Protein AF-A0AAU8UBU7-F1 (afdb_monomer)

Foldseek 3Di:
DDWDWAWEDEPPDIDIDIDDDDPVVVVVVVVVQCVQVVNPRYHYPVSVVVVVVVVVVVVVVVVVVVVVVVVVVVVVVVVVVD

Sequence (82 aa):
MKTIEVNLTSKSISRSYKIKVDDEFALVLSKEFAIMSDGNNDLDAKDLLSAFVKKSYEKYMQTKELNKLLEELKGKEYEKRF

Structure (mmCIF, N/CA/C/O backbone):
data_AF-A0AAU8UBU7-F1
#
_entry.id   AF-A0AAU8UBU7-F1
#
loop_
_atom_site.group_PDB
_atom_site.id
_atom_site.type_symbol
_atom_site.label_atom_id
_atom_site.label_alt_id
_atom_site.label_comp_id
_atom_site.label_asym_id
_atom_site.label_entity_id
_atom_site.label_seq_id
_atom_site.pdbx_PDB_ins_code
_atom_site.Cartn_x
_atom_site.Cartn_y
_atom_site.Cartn_z
_atom_site.occupancy
_atom_site.B_iso_or_equiv
_atom_site.auth_seq_id
_atom_site.auth_comp_id
_atom_site.auth_asym_id
_atom_site.auth_atom_id
_atom_site.pdbx_PDB_model_num
ATOM 1 N N . MET A 1 1 ? -11.646 -9.664 -11.719 1.00 82.94 1 MET A N 1
ATOM 2 C CA . MET A 1 1 ? -10.301 -9.843 -11.120 1.00 82.94 1 MET A CA 1
ATOM 3 C C . MET A 1 1 ? -9.265 -9.625 -12.203 1.00 82.94 1 MET A C 1
ATOM 5 O O . MET A 1 1 ? -9.302 -10.314 -13.222 1.00 82.94 1 MET A O 1
ATOM 9 N N . LYS A 1 2 ? -8.325 -8.712 -11.967 1.00 90.56 2 LYS A N 1
ATOM 10 C CA . LYS A 1 2 ? -7.298 -8.291 -12.915 1.00 90.56 2 LYS A CA 1
ATOM 11 C C . LYS A 1 2 ? -5.923 -8.716 -12.416 1.00 90.56 2 LYS A C 1
ATOM 13 O O . LYS A 1 2 ? -5.665 -8.759 -11.215 1.00 90.56 2 LYS A O 1
ATOM 18 N N . THR A 1 3 ? -5.041 -9.058 -13.351 1.00 90.75 3 THR A N 1
ATOM 19 C CA . THR A 1 3 ? -3.633 -9.328 -13.041 1.00 90.75 3 THR A CA 1
ATOM 20 C C . THR A 1 3 ? -2.817 -8.086 -13.363 1.00 90.75 3 THR A C 1
ATOM 22 O O . THR A 1 3 ? -2.937 -7.55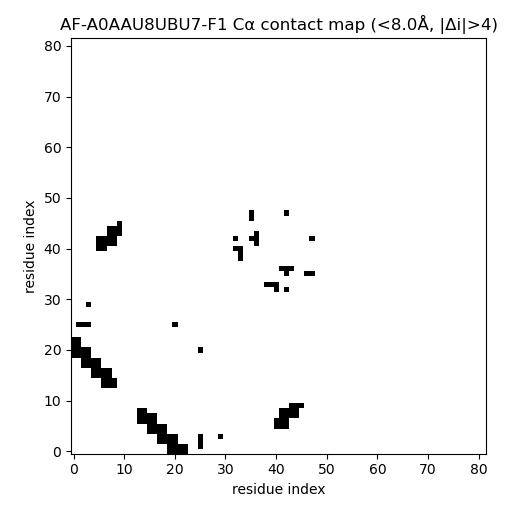1 -14.464 1.00 90.75 3 THR A O 1
ATOM 25 N N . ILE A 1 4 ? -2.004 -7.638 -12.413 1.00 87.31 4 ILE A N 1
ATOM 26 C CA . ILE A 1 4 ? -1.019 -6.572 -12.596 1.00 87.31 4 ILE A CA 1
ATOM 27 C C . ILE A 1 4 ? 0.365 -7.211 -12.573 1.00 87.31 4 ILE A C 1
ATOM 29 O O . ILE A 1 4 ? 0.657 -8.037 -11.706 1.00 87.31 4 ILE A O 1
ATOM 33 N N . GLU A 1 5 ? 1.196 -6.842 -13.540 1.00 87.62 5 GLU A N 1
ATOM 34 C CA . GLU A 1 5 ? 2.596 -7.242 -13.606 1.00 87.62 5 GLU A CA 1
ATOM 35 C C . GLU A 1 5 ? 3.471 -6.092 -13.110 1.00 87.62 5 GLU A C 1
ATOM 37 O O . GLU A 1 5 ? 3.262 -4.944 -13.496 1.00 87.62 5 GLU A O 1
ATOM 42 N N . VAL A 1 6 ? 4.404 -6.401 -12.213 1.00 84.38 6 VAL A N 1
ATOM 43 C CA . VAL A 1 6 ? 5.312 -5.425 -11.601 1.00 84.38 6 VAL A CA 1
ATOM 44 C C . VAL A 1 6 ? 6.726 -5.962 -11.698 1.00 84.38 6 VAL A C 1
ATOM 46 O O . VAL A 1 6 ? 6.989 -7.076 -11.235 1.00 84.38 6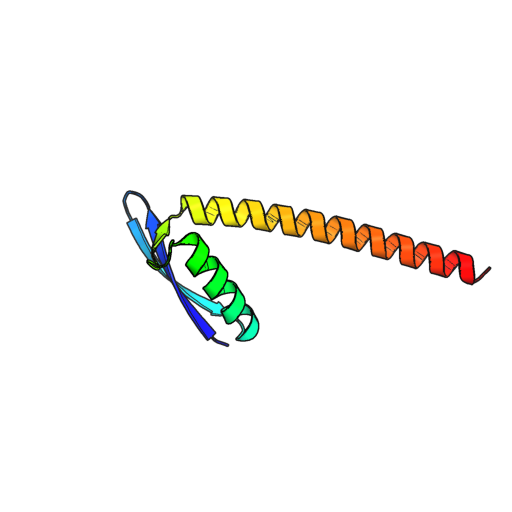 VAL A O 1
ATOM 49 N N . ASN A 1 7 ? 7.635 -5.171 -12.257 1.00 87.12 7 ASN A N 1
ATOM 50 C CA . ASN A 1 7 ? 9.056 -5.484 -12.264 1.00 87.12 7 ASN A CA 1
ATOM 51 C C . ASN A 1 7 ? 9.699 -4.840 -11.042 1.00 87.12 7 ASN A C 1
ATOM 53 O O . ASN A 1 7 ? 9.740 -3.620 -10.924 1.00 87.12 7 ASN A O 1
ATOM 57 N N . LEU A 1 8 ? 10.174 -5.664 -10.113 1.00 86.06 8 LEU A N 1
ATOM 58 C CA . LEU A 1 8 ? 10.912 -5.194 -8.951 1.00 86.06 8 LEU A CA 1
ATOM 59 C C . LEU A 1 8 ? 12.401 -5.215 -9.271 1.00 86.06 8 LEU A C 1
ATOM 61 O O . LEU A 1 8 ? 12.960 -6.286 -9.523 1.00 86.06 8 LEU A O 1
ATOM 65 N N . THR A 1 9 ? 13.043 -4.058 -9.219 1.00 85.62 9 THR A N 1
ATOM 66 C CA . THR A 1 9 ? 14.475 -3.904 -9.448 1.00 85.62 9 THR A CA 1
ATOM 67 C C . THR A 1 9 ? 15.210 -3.639 -8.135 1.00 85.62 9 THR A C 1
ATOM 69 O O . THR A 1 9 ? 14.685 -3.108 -7.157 1.00 85.62 9 THR A O 1
ATOM 72 N N . SER A 1 10 ? 16.452 -4.099 -8.078 1.00 81.19 10 SER A N 1
ATOM 73 C CA . SER A 1 10 ? 17.419 -3.813 -7.022 1.00 81.19 10 SER A CA 1
ATOM 74 C C . SER A 1 10 ? 18.808 -3.780 -7.654 1.00 81.19 10 SER A C 1
ATOM 76 O O . SER A 1 10 ? 18.984 -4.277 -8.768 1.00 81.19 10 SER A O 1
ATOM 78 N N . LYS A 1 11 ? 19.815 -3.265 -6.934 1.00 74.44 11 LYS A N 1
ATOM 79 C CA . LYS A 1 11 ? 21.201 -3.107 -7.430 1.00 74.44 11 LYS A CA 1
ATOM 80 C C . LYS A 1 11 ? 21.796 -4.332 -8.144 1.00 74.44 11 LYS A C 1
ATOM 82 O O . LYS A 1 11 ? 22.714 -4.155 -8.937 1.00 74.44 11 LYS A O 1
ATOM 87 N N . SER A 1 12 ? 21.304 -5.540 -7.868 1.00 72.38 12 SER A N 1
ATOM 88 C CA . SER A 1 12 ? 21.871 -6.782 -8.407 1.00 72.38 12 SER A CA 1
ATOM 89 C C . SER A 1 12 ? 20.844 -7.729 -9.037 1.00 72.38 12 SER A C 1
ATOM 91 O O . SER A 1 12 ? 21.239 -8.749 -9.594 1.00 72.38 12 SER A O 1
ATOM 93 N N . ILE A 1 13 ? 19.538 -7.467 -8.896 1.00 73.69 13 ILE A N 1
ATOM 94 C CA . ILE A 1 13 ? 18.471 -8.422 -9.246 1.00 73.69 13 ILE A CA 1
ATOM 95 C C . ILE A 1 13 ? 17.236 -7.664 -9.733 1.00 73.69 13 ILE A C 1
ATOM 97 O O . ILE A 1 13 ? 16.779 -6.746 -9.055 1.00 73.69 13 ILE A O 1
ATOM 101 N N . SER A 1 14 ? 16.672 -8.110 -10.859 1.00 84.12 14 SER A N 1
ATOM 102 C CA . SER A 1 14 ? 15.321 -7.765 -11.309 1.00 84.12 14 SER A CA 1
ATOM 103 C C . SER A 1 14 ? 14.429 -9.005 -11.255 1.00 84.12 14 SER A C 1
ATOM 105 O O . SER A 1 14 ? 14.859 -10.099 -11.634 1.00 84.12 14 SER A O 1
ATOM 107 N N . ARG A 1 15 ? 13.202 -8.859 -10.749 1.00 87.44 15 ARG A N 1
ATOM 108 C CA . ARG A 1 15 ? 12.213 -9.939 -10.703 1.00 87.44 15 ARG A CA 1
ATOM 109 C C . ARG A 1 15 ? 10.814 -9.415 -10.986 1.00 87.44 15 ARG A C 1
ATOM 111 O O . ARG A 1 15 ? 10.346 -8.497 -10.320 1.00 87.44 15 ARG A O 1
ATOM 118 N N . SER A 1 16 ? 10.127 -10.067 -11.914 1.00 87.81 16 SER A N 1
ATOM 119 C CA . SER A 1 16 ? 8.737 -9.764 -12.242 1.00 87.81 16 SER A CA 1
ATOM 120 C C . SER A 1 16 ? 7.777 -10.554 -11.356 1.00 87.81 16 SER A C 1
ATOM 122 O O . SER A 1 16 ? 7.956 -11.755 -11.126 1.00 87.81 16 SER A O 1
ATOM 124 N N . TYR A 1 17 ? 6.735 -9.882 -10.880 1.00 87.31 17 TYR A N 1
ATOM 125 C CA . TYR A 1 17 ? 5.660 -10.460 -10.083 1.00 87.31 17 TYR A CA 1
ATOM 126 C C . TYR A 1 17 ? 4.323 -10.243 -10.779 1.00 87.31 17 TYR A C 1
ATOM 128 O O . TYR A 1 17 ? 4.064 -9.174 -11.324 1.00 87.31 17 TYR A O 1
ATOM 136 N N . LYS A 1 18 ? 3.451 -11.252 -10.713 1.00 91.00 18 LYS A N 1
ATOM 137 C CA . LYS A 1 18 ? 2.068 -11.169 -11.192 1.00 91.00 18 LYS A CA 1
ATOM 138 C C . LYS A 1 18 ? 1.129 -11.207 -10.000 1.00 91.00 18 LYS A C 1
ATOM 140 O O . LYS A 1 18 ? 1.054 -12.215 -9.300 1.00 91.00 18 LYS A O 1
ATOM 145 N N . ILE A 1 19 ? 0.422 -10.108 -9.774 1.00 89.81 19 ILE A N 1
ATOM 146 C CA . ILE A 1 19 ? -0.466 -9.915 -8.629 1.00 89.81 19 ILE A CA 1
ATOM 147 C C . ILE A 1 19 ? -1.903 -9.943 -9.139 1.00 89.81 19 ILE A C 1
ATOM 149 O O . ILE A 1 19 ? -2.254 -9.187 -10.042 1.00 89.81 19 ILE A O 1
ATOM 153 N N . LYS A 1 20 ? -2.736 -10.819 -8.574 1.00 94.06 20 LYS A N 1
ATOM 154 C CA . LYS A 1 20 ? -4.170 -10.872 -8.880 1.00 94.06 20 LYS A CA 1
ATOM 155 C C . LYS A 1 20 ? -4.940 -10.072 -7.845 1.00 94.06 20 LYS A C 1
ATOM 157 O O . LYS A 1 20 ? -4.841 -10.366 -6.657 1.00 94.06 20 LYS A O 1
ATOM 162 N N . VAL A 1 21 ? -5.720 -9.107 -8.306 1.00 93.38 21 VAL A N 1
ATOM 163 C CA . VAL A 1 21 ? -6.552 -8.249 -7.458 1.00 93.38 21 VAL A CA 1
ATOM 164 C C . VAL A 1 21 ? -7.938 -8.067 -8.075 1.00 93.38 21 VAL A C 1
ATOM 166 O O . VAL A 1 21 ? -8.185 -8.491 -9.208 1.00 93.38 21 VAL A O 1
ATOM 169 N N . ASP A 1 22 ? -8.878 -7.495 -7.334 1.00 95.88 22 ASP A N 1
ATOM 170 C CA . ASP A 1 22 ? -10.169 -7.093 -7.891 1.00 95.88 22 ASP A CA 1
ATOM 171 C C . ASP A 1 22 ? -10.016 -5.935 -8.897 1.00 95.88 22 ASP A C 1
ATOM 173 O O . ASP A 1 22 ? -8.977 -5.277 -8.975 1.00 95.88 22 ASP A O 1
ATOM 177 N N . ASP A 1 23 ? -11.029 -5.736 -9.740 1.00 92.69 23 ASP A N 1
ATOM 178 C CA . ASP A 1 23 ? -10.909 -4.836 -10.893 1.00 92.69 23 ASP A CA 1
ATOM 179 C C . ASP A 1 23 ? -10.893 -3.356 -10.485 1.00 92.69 23 ASP A C 1
ATOM 181 O O . ASP A 1 23 ? -10.202 -2.554 -11.117 1.00 92.69 23 ASP A O 1
ATOM 185 N N . GLU A 1 24 ? -11.598 -3.001 -9.409 1.00 93.81 24 GLU A N 1
ATOM 186 C CA . GLU A 1 24 ? -11.646 -1.635 -8.879 1.00 93.81 24 GLU A CA 1
ATOM 187 C C . GLU A 1 24 ? -10.313 -1.255 -8.233 1.00 93.81 24 GLU A C 1
ATOM 189 O O . GLU A 1 24 ? -9.725 -0.216 -8.552 1.00 93.81 24 GLU A O 1
ATOM 194 N N . PHE A 1 25 ? -9.775 -2.136 -7.391 1.00 91.31 25 PHE A N 1
ATOM 195 C CA . PHE A 1 25 ? -8.477 -1.955 -6.763 1.00 91.31 25 PHE A CA 1
ATOM 196 C C . PHE A 1 25 ? -7.353 -1.951 -7.790 1.00 91.31 25 PHE A C 1
ATOM 198 O O . PHE A 1 25 ? -6.403 -1.181 -7.647 1.00 91.31 25 PHE A O 1
ATOM 205 N N . ALA A 1 26 ? -7.466 -2.733 -8.868 1.00 92.38 26 ALA A N 1
ATOM 206 C CA . ALA A 1 26 ? -6.471 -2.726 -9.932 1.00 92.38 26 ALA A CA 1
ATOM 207 C C . ALA A 1 26 ? -6.273 -1.329 -10.540 1.00 92.38 26 ALA A C 1
ATOM 209 O O . ALA A 1 26 ? -5.143 -0.945 -10.832 1.00 92.38 26 ALA A O 1
ATOM 210 N N . LEU A 1 27 ? -7.348 -0.552 -10.712 1.00 90.75 27 LEU A N 1
ATOM 211 C CA . LEU A 1 27 ? -7.262 0.811 -11.249 1.00 90.75 27 LEU A CA 1
ATOM 212 C C . LEU A 1 27 ? -6.482 1.745 -10.321 1.00 90.75 27 LEU A C 1
ATOM 214 O O . LEU A 1 27 ? -5.713 2.582 -10.796 1.00 90.75 27 LEU A O 1
ATOM 218 N N . VAL A 1 28 ? -6.678 1.609 -9.010 1.00 90.88 28 VAL A N 1
ATOM 219 C CA . VAL A 1 28 ? -5.974 2.413 -8.005 1.00 90.88 28 VAL A CA 1
ATOM 220 C C . VAL A 1 28 ? -4.516 1.973 -7.902 1.00 90.88 28 VAL A C 1
ATOM 222 O O . VAL A 1 28 ? -3.615 2.804 -7.990 1.00 90.88 28 VAL A O 1
ATOM 225 N N . LEU A 1 29 ? -4.279 0.665 -7.804 1.00 88.56 29 LEU A N 1
ATOM 226 C CA . LEU A 1 29 ? -2.948 0.088 -7.664 1.00 88.56 29 LEU A CA 1
ATOM 227 C C . LEU A 1 29 ? -2.059 0.396 -8.878 1.00 88.56 29 LEU A C 1
ATOM 229 O O . LEU A 1 29 ? -0.903 0.772 -8.706 1.00 88.56 29 LEU A O 1
ATOM 233 N N . SER A 1 30 ? -2.594 0.318 -10.102 1.00 87.31 30 SER A N 1
ATOM 234 C CA . SER A 1 30 ? -1.845 0.695 -11.309 1.00 87.31 30 SER A CA 1
ATOM 235 C C . SER A 1 30 ? -1.454 2.174 -11.325 1.00 87.31 30 SER A C 1
ATOM 237 O O . SER A 1 30 ? -0.355 2.499 -11.768 1.00 87.31 30 SER A O 1
ATOM 239 N N . LYS A 1 31 ? -2.314 3.075 -10.831 1.00 88.44 31 LYS A N 1
ATOM 240 C CA . LYS A 1 31 ? -1.979 4.505 -10.726 1.00 88.44 31 LYS A CA 1
ATOM 241 C C . LYS A 1 31 ? -0.871 4.746 -9.708 1.00 88.44 31 LYS A C 1
ATOM 243 O O . LYS A 1 31 ? 0.051 5.498 -10.000 1.00 88.44 31 LYS A O 1
ATOM 248 N N . GLU A 1 32 ? -0.936 4.100 -8.544 1.00 87.38 32 GLU A N 1
ATOM 249 C CA . GLU A 1 32 ? 0.126 4.236 -7.543 1.00 87.38 32 GLU A CA 1
ATOM 250 C C . GLU A 1 32 ? 1.459 3.673 -8.049 1.00 87.38 32 GLU A C 1
ATOM 252 O O . GLU A 1 32 ? 2.485 4.330 -7.894 1.00 87.38 32 GLU A O 1
ATOM 257 N N . PHE A 1 33 ? 1.461 2.517 -8.723 1.00 86.38 33 PHE A N 1
ATOM 258 C CA . PHE A 1 33 ? 2.683 1.983 -9.332 1.00 86.38 33 PHE A CA 1
ATOM 259 C C . PHE A 1 33 ? 3.250 2.877 -10.430 1.00 86.38 33 PHE A C 1
ATOM 261 O O . PHE A 1 33 ? 4.464 3.061 -10.473 1.00 86.38 33 PHE A O 1
ATOM 268 N N . ALA A 1 34 ? 2.409 3.477 -11.274 1.00 84.88 34 ALA A N 1
ATOM 269 C CA . ALA A 1 34 ? 2.877 4.422 -12.285 1.00 84.88 34 ALA A CA 1
ATOM 270 C C . ALA A 1 34 ? 3.571 5.642 -11.655 1.00 84.88 34 ALA A C 1
ATOM 272 O O . ALA A 1 34 ? 4.597 6.083 -12.162 1.00 84.88 34 ALA A O 1
ATOM 273 N N . ILE A 1 35 ? 3.049 6.147 -10.529 1.00 85.06 35 ILE A N 1
ATOM 274 C CA . ILE A 1 35 ? 3.659 7.255 -9.777 1.00 85.06 35 ILE A CA 1
ATOM 275 C C . ILE A 1 35 ? 4.991 6.833 -9.148 1.00 85.06 35 ILE A C 1
ATOM 277 O O . ILE A 1 35 ? 5.935 7.609 -9.158 1.00 85.06 35 ILE A O 1
ATOM 281 N N . MET A 1 36 ? 5.079 5.620 -8.594 1.00 82.44 36 MET A N 1
ATOM 282 C CA . MET A 1 36 ? 6.299 5.149 -7.926 1.00 82.44 36 MET A CA 1
ATOM 283 C C . MET A 1 36 ? 7.417 4.722 -8.886 1.00 82.44 36 MET A C 1
ATOM 285 O O . MET A 1 36 ? 8.569 4.680 -8.478 1.00 82.44 36 MET A O 1
ATOM 289 N N . SER A 1 37 ? 7.083 4.363 -10.126 1.00 80.25 37 SER A N 1
ATOM 290 C CA . SER A 1 37 ? 8.048 3.907 -11.140 1.00 80.25 37 SER A CA 1
ATOM 291 C C . SER A 1 37 ? 8.416 4.993 -12.157 1.00 80.25 37 SER A C 1
ATOM 293 O O . SER A 1 37 ? 8.962 4.680 -13.208 1.00 80.25 37 SER A O 1
ATOM 295 N N . ASP A 1 38 ? 8.056 6.262 -11.927 1.00 77.06 38 ASP A N 1
ATOM 296 C CA . ASP A 1 38 ? 8.231 7.352 -12.907 1.00 77.06 38 ASP A CA 1
ATOM 297 C C . ASP A 1 38 ? 7.727 6.989 -14.329 1.00 77.06 38 ASP A C 1
ATOM 299 O O . ASP A 1 38 ? 8.229 7.467 -15.348 1.00 77.06 38 ASP A O 1
ATOM 303 N N . GLY A 1 39 ? 6.723 6.107 -14.414 1.00 71.19 39 GLY A N 1
ATOM 304 C CA . GLY A 1 39 ? 6.148 5.603 -15.664 1.00 71.19 39 GLY A CA 1
ATOM 305 C C . GLY A 1 39 ? 6.957 4.535 -16.418 1.00 71.19 39 GLY A C 1
ATOM 306 O O . GLY A 1 39 ? 6.487 4.08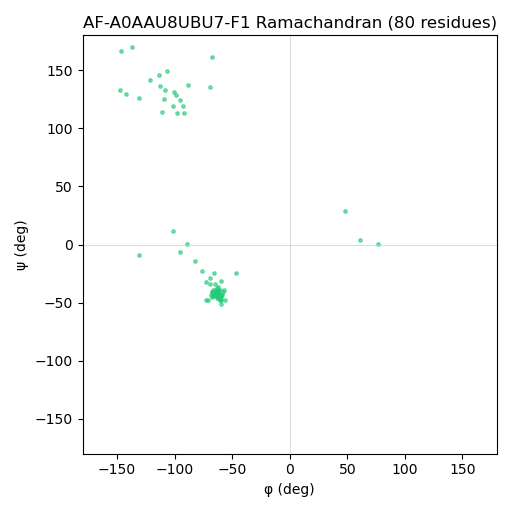4 -17.464 1.00 71.19 39 GLY A O 1
ATOM 307 N N . ASN A 1 40 ? 8.124 4.097 -15.930 1.00 71.56 40 ASN A N 1
ATOM 308 C CA . ASN A 1 40 ? 8.972 3.105 -16.613 1.00 71.56 40 ASN A CA 1
ATOM 309 C C . ASN A 1 40 ? 8.659 1.636 -16.240 1.00 71.56 40 ASN A C 1
ATOM 311 O O . ASN A 1 40 ? 9.283 0.728 -16.785 1.00 71.56 40 ASN A O 1
ATOM 315 N N . ASN A 1 41 ? 7.667 1.399 -15.369 1.00 69.88 41 ASN A N 1
ATOM 316 C CA . ASN A 1 41 ? 7.237 0.089 -14.848 1.00 69.88 41 ASN A CA 1
ATOM 317 C C . ASN A 1 41 ? 8.298 -0.705 -14.061 1.00 69.88 41 ASN A C 1
ATOM 319 O O . ASN A 1 41 ? 8.003 -1.821 -13.619 1.00 69.88 41 ASN A O 1
ATOM 323 N N . ASP A 1 42 ? 9.482 -0.136 -13.843 1.00 80.31 42 ASP A N 1
ATOM 324 C CA . ASP A 1 42 ? 10.526 -0.691 -12.994 1.00 80.31 42 ASP A CA 1
ATOM 325 C C . ASP A 1 42 ? 10.451 -0.021 -11.624 1.00 80.31 42 ASP A C 1
ATOM 327 O O . ASP A 1 42 ? 10.675 1.176 -11.456 1.00 80.31 42 ASP A O 1
ATOM 331 N N . LEU A 1 43 ? 10.098 -0.812 -10.622 1.00 84.94 43 LEU A N 1
ATOM 332 C CA . LEU A 1 43 ? 9.921 -0.349 -9.259 1.00 84.94 43 LEU A CA 1
ATOM 333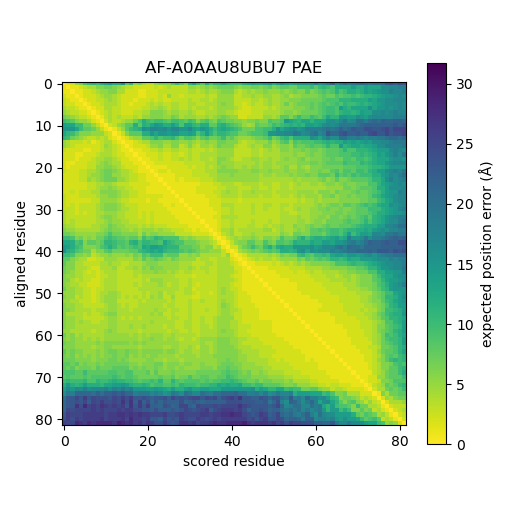 C C . LEU A 1 43 ? 11.157 -0.721 -8.441 1.00 84.94 43 LEU A C 1
ATOM 335 O O . LEU A 1 43 ? 11.443 -1.908 -8.276 1.00 84.94 43 LEU A O 1
ATOM 339 N N . ASP A 1 44 ? 11.871 0.262 -7.895 1.00 87.00 44 ASP A N 1
ATOM 340 C CA . ASP A 1 44 ? 12.991 -0.026 -6.998 1.00 87.00 44 ASP A CA 1
ATOM 341 C C . ASP A 1 44 ? 12.475 -0.601 -5.668 1.00 87.00 44 ASP A C 1
ATOM 343 O O . ASP A 1 44 ? 11.506 -0.121 -5.068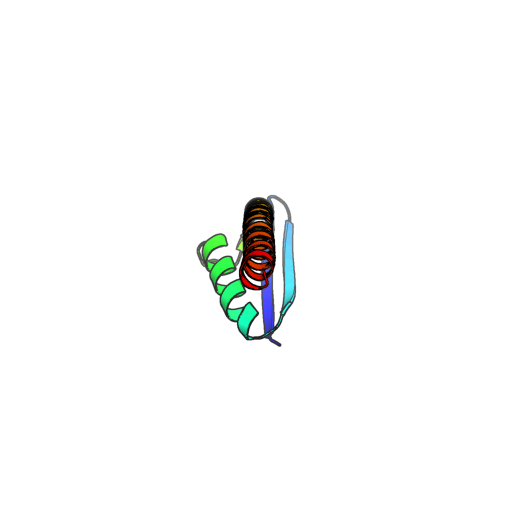 1.00 87.00 44 ASP A O 1
ATOM 347 N N . ALA A 1 45 ? 13.125 -1.659 -5.183 1.00 85.44 45 ALA A N 1
ATOM 348 C CA . ALA A 1 45 ? 12.725 -2.337 -3.954 1.00 85.44 45 ALA A CA 1
ATOM 349 C C . ALA A 1 45 ? 12.751 -1.427 -2.716 1.00 85.44 45 ALA A C 1
ATOM 351 O O . ALA A 1 45 ? 11.946 -1.617 -1.798 1.00 85.44 45 ALA A O 1
ATOM 352 N N . LYS A 1 46 ? 13.650 -0.439 -2.674 1.00 86.62 46 LYS A N 1
ATOM 353 C CA . LYS A 1 46 ? 13.705 0.559 -1.603 1.00 86.62 46 LYS A CA 1
ATOM 354 C C . LYS A 1 46 ? 12.486 1.473 -1.659 1.00 86.62 46 LYS A C 1
ATOM 356 O O . LYS A 1 46 ? 11.884 1.716 -0.615 1.00 86.62 46 LYS A O 1
ATOM 361 N N . ASP A 1 47 ? 12.100 1.918 -2.850 1.00 85.25 47 ASP A N 1
ATOM 362 C CA . ASP A 1 47 ? 10.947 2.801 -3.039 1.00 85.25 47 ASP A CA 1
ATOM 363 C C . ASP A 1 47 ? 9.641 2.078 -2.703 1.00 85.25 47 ASP A C 1
ATOM 365 O O . ASP A 1 47 ? 8.803 2.619 -1.975 1.00 85.25 47 ASP A O 1
ATOM 369 N N . LEU A 1 48 ? 9.515 0.805 -3.097 1.00 86.94 48 LEU A N 1
ATOM 370 C CA . LEU A 1 48 ? 8.396 -0.043 -2.681 1.00 86.94 48 LEU A CA 1
ATOM 371 C C . LEU A 1 48 ? 8.330 -0.199 -1.155 1.00 86.94 48 LEU A C 1
ATOM 373 O O . LEU A 1 48 ? 7.251 -0.091 -0.568 1.00 86.94 48 LEU A O 1
ATOM 377 N N . LEU A 1 49 ? 9.466 -0.447 -0.494 1.00 88.50 49 LEU A N 1
ATOM 378 C CA . LEU A 1 49 ? 9.511 -0.583 0.964 1.00 88.50 49 LEU A CA 1
ATOM 379 C C . LEU A 1 49 ? 9.116 0.728 1.658 1.00 88.50 49 LEU A C 1
ATOM 381 O O . LEU A 1 49 ? 8.330 0.716 2.608 1.00 88.50 49 LEU A O 1
ATOM 385 N N . SER A 1 50 ? 9.619 1.863 1.175 1.00 89.69 50 SER A N 1
ATOM 386 C CA . SER A 1 50 ? 9.246 3.184 1.681 1.00 89.69 50 SER A CA 1
ATOM 387 C C . SER A 1 50 ? 7.751 3.463 1.503 1.00 89.69 50 SER A C 1
ATOM 389 O O . SER A 1 50 ? 7.099 3.913 2.451 1.00 89.69 50 SER A O 1
ATOM 391 N N . ALA A 1 51 ? 7.184 3.138 0.340 1.00 88.31 51 ALA A N 1
ATOM 392 C CA . ALA A 1 51 ? 5.752 3.264 0.081 1.00 88.31 51 ALA A CA 1
ATOM 393 C C . ALA A 1 51 ? 4.921 2.366 1.009 1.00 88.31 51 ALA A C 1
ATOM 395 O O . ALA A 1 51 ? 3.931 2.821 1.584 1.00 88.31 51 ALA A O 1
ATOM 396 N N . PHE A 1 52 ? 5.358 1.122 1.227 1.00 90.44 52 PHE A N 1
ATOM 397 C CA . PHE A 1 52 ? 4.704 0.189 2.143 1.00 90.44 52 PHE A CA 1
ATOM 398 C C . PHE A 1 52 ? 4.658 0.722 3.580 1.00 90.44 52 PHE A C 1
ATOM 400 O O . PHE A 1 52 ? 3.597 0.708 4.212 1.00 90.44 52 PHE A O 1
ATOM 407 N N . VAL A 1 53 ? 5.783 1.223 4.101 1.00 95.00 53 VAL A N 1
ATOM 408 C CA . VAL A 1 53 ? 5.849 1.785 5.461 1.00 95.00 53 VAL A CA 1
ATOM 409 C C . VAL A 1 53 ? 4.936 3.005 5.583 1.00 95.00 53 VAL A C 1
ATOM 411 O O . VAL A 1 53 ? 4.157 3.094 6.536 1.00 95.00 53 VAL A O 1
ATOM 414 N N . LYS A 1 54 ? 4.967 3.909 4.596 1.00 93.38 54 LYS A N 1
ATOM 415 C CA . LYS A 1 54 ? 4.106 5.099 4.565 1.00 93.38 54 LYS A CA 1
ATOM 416 C C . LYS A 1 54 ? 2.622 4.724 4.569 1.00 93.38 54 LYS A C 1
ATOM 418 O O . LYS A 1 54 ? 1.881 5.192 5.430 1.00 93.38 54 LYS A O 1
ATOM 423 N N . LYS A 1 55 ? 2.196 3.828 3.674 1.00 92.31 55 LYS A N 1
ATOM 424 C CA . LYS A 1 55 ? 0.802 3.357 3.596 1.00 92.31 55 LYS A CA 1
ATOM 425 C C . LYS A 1 55 ? 0.354 2.627 4.856 1.00 92.31 55 LYS A C 1
ATOM 427 O O . LYS A 1 55 ? -0.786 2.788 5.286 1.00 92.31 55 LYS A O 1
ATOM 432 N N . SER A 1 56 ? 1.244 1.855 5.477 1.00 95.12 56 SER A N 1
ATOM 433 C CA . SER A 1 56 ? 0.954 1.174 6.743 1.00 95.12 56 SER A CA 1
ATOM 434 C C . SER A 1 56 ? 0.690 2.171 7.872 1.00 95.12 56 SER A C 1
ATOM 436 O O . SER A 1 56 ? -0.256 1.996 8.641 1.00 95.12 56 SER A O 1
ATOM 438 N N . TYR A 1 57 ? 1.479 3.246 7.939 1.00 96.69 57 TYR A N 1
ATOM 439 C CA . TYR A 1 57 ? 1.266 4.324 8.901 1.00 96.69 57 TYR A CA 1
ATOM 440 C C . TYR A 1 57 ? -0.024 5.113 8.624 1.00 96.69 57 TYR A C 1
ATOM 442 O O . TYR A 1 57 ? -0.811 5.330 9.545 1.00 96.69 57 TYR A O 1
ATOM 450 N N . GLU A 1 58 ? -0.288 5.483 7.367 1.00 96.12 58 GLU A N 1
ATOM 451 C CA . GLU A 1 58 ? -1.538 6.150 6.964 1.00 96.12 58 GLU A CA 1
ATOM 452 C C . GLU A 1 58 ? -2.765 5.319 7.361 1.00 96.12 58 GLU A C 1
ATOM 454 O O . GLU A 1 58 ? -3.680 5.829 8.010 1.00 96.12 58 GLU A O 1
ATOM 459 N N . LYS A 1 59 ? -2.749 4.014 7.060 1.00 96.69 59 LYS A N 1
ATOM 460 C CA . LYS A 1 59 ? -3.814 3.081 7.449 1.00 96.69 59 LYS A CA 1
ATOM 461 C C . LYS A 1 59 ? -4.006 3.035 8.964 1.00 96.69 59 LYS A C 1
ATOM 463 O O . LYS A 1 59 ? -5.144 3.021 9.437 1.00 96.69 59 LYS A O 1
ATOM 468 N N . TYR A 1 60 ? -2.915 2.996 9.729 1.00 97.38 60 TYR A N 1
ATOM 469 C CA . TYR A 1 60 ? -2.979 3.010 11.189 1.00 97.38 60 TYR A CA 1
ATOM 470 C C . TYR A 1 60 ? -3.658 4.284 11.710 1.00 97.38 60 TYR A C 1
ATOM 472 O O . TYR A 1 60 ? -4.577 4.194 12.526 1.00 97.38 60 TYR A O 1
ATOM 480 N N . MET A 1 61 ? -3.263 5.454 11.203 1.00 98.06 61 MET A N 1
ATOM 481 C CA . MET A 1 61 ? -3.847 6.736 11.607 1.00 98.06 61 MET A CA 1
ATOM 482 C C . MET A 1 61 ? -5.334 6.826 11.251 1.00 98.06 61 MET A C 1
ATOM 484 O O . MET A 1 61 ? -6.142 7.145 12.121 1.00 98.06 61 MET A O 1
ATOM 488 N N . GLN A 1 62 ? -5.711 6.440 10.030 1.00 97.12 62 GLN A N 1
ATOM 489 C CA . GLN A 1 62 ? -7.113 6.400 9.598 1.00 97.12 62 GLN A CA 1
ATOM 490 C C . GLN A 1 62 ? -7.958 5.466 10.471 1.00 97.12 62 GLN A C 1
ATOM 492 O O . GLN A 1 62 ? -9.057 5.822 10.886 1.00 97.12 62 GLN A O 1
ATOM 497 N N . THR A 1 63 ? -7.435 4.282 10.802 1.00 96.94 63 THR A N 1
ATOM 498 C CA . THR A 1 63 ? -8.137 3.323 11.671 1.00 96.94 63 THR A CA 1
ATOM 499 C C . THR A 1 63 ? -8.322 3.890 13.077 1.00 96.94 63 THR A C 1
ATOM 501 O O . THR A 1 63 ? -9.390 3.755 13.673 1.00 96.94 63 THR A O 1
ATOM 504 N N . LYS A 1 64 ? -7.294 4.557 13.613 1.00 97.25 64 LYS A N 1
ATOM 505 C CA . LYS A 1 64 ? -7.352 5.208 14.924 1.00 97.25 64 LYS A CA 1
ATOM 506 C C . LYS A 1 64 ? -8.409 6.314 14.960 1.00 97.25 64 LYS A C 1
ATOM 508 O O . LYS A 1 64 ? -9.180 6.378 15.915 1.00 97.25 64 LYS A O 1
ATOM 513 N N . GLU A 1 65 ? -8.456 7.166 13.939 1.00 97.06 65 GLU A N 1
ATOM 514 C CA . GLU A 1 65 ? -9.459 8.231 13.820 1.00 97.06 65 GLU A CA 1
ATOM 515 C C . GLU A 1 65 ? -10.872 7.669 13.670 1.00 97.06 65 GLU A C 1
ATOM 517 O O . GLU A 1 65 ? -11.785 8.111 14.364 1.00 97.06 65 GLU A O 1
ATOM 522 N N . LEU A 1 66 ? -11.046 6.642 12.838 1.00 96.75 66 LEU A N 1
ATOM 523 C CA . LEU A 1 66 ? -12.335 5.989 12.640 1.00 96.75 66 LEU A CA 1
ATOM 524 C C . LEU A 1 66 ? -12.853 5.354 13.936 1.00 96.75 66 LEU A C 1
ATOM 526 O O . LEU A 1 66 ? -14.015 5.539 14.287 1.00 96.75 66 LEU A O 1
ATOM 530 N N . ASN A 1 67 ? -11.983 4.689 14.698 1.00 95.56 67 ASN A N 1
ATOM 531 C CA . ASN A 1 67 ? -12.344 4.149 16.009 1.00 95.56 67 ASN A CA 1
ATOM 532 C C . ASN A 1 67 ? -12.750 5.254 16.990 1.00 95.56 67 ASN A C 1
ATOM 534 O O . ASN A 1 67 ? -13.729 5.094 17.712 1.00 95.56 67 ASN A O 1
ATOM 538 N N . LYS A 1 68 ? -12.048 6.393 16.989 1.00 95.56 68 LYS A N 1
ATOM 539 C CA . LYS A 1 68 ? -12.422 7.543 17.819 1.00 95.56 68 LYS A CA 1
ATOM 540 C C . LYS A 1 68 ? -13.819 8.062 17.456 1.00 95.56 68 LYS A C 1
ATOM 542 O O . LYS A 1 68 ? -14.640 8.256 18.347 1.00 95.56 68 LYS A O 1
ATOM 547 N N . LEU A 1 69 ? -14.102 8.235 16.164 1.00 95.62 69 LEU A N 1
ATOM 548 C CA . LEU A 1 69 ? -15.413 8.682 15.682 1.00 95.62 69 LEU A CA 1
ATOM 549 C C . LEU A 1 69 ? -16.529 7.695 16.046 1.00 95.62 69 LEU A C 1
ATOM 551 O O . LEU A 1 69 ? -17.617 8.118 16.431 1.00 95.62 69 LEU A O 1
ATOM 555 N N . LEU A 1 70 ? -16.268 6.387 15.965 1.00 94.69 70 LEU A N 1
ATOM 556 C CA . 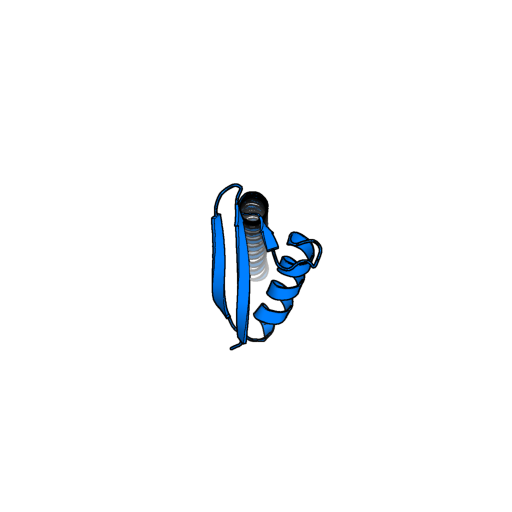LEU A 1 70 ? -17.232 5.361 16.368 1.00 94.69 70 LEU A CA 1
ATOM 557 C C . LEU A 1 70 ? -17.554 5.427 17.865 1.00 94.69 70 LEU A C 1
ATOM 559 O O . LEU A 1 70 ? -18.722 5.325 18.232 1.00 94.69 70 LEU A O 1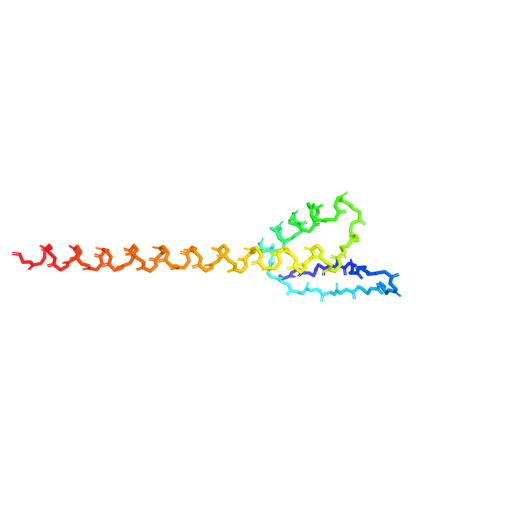
ATOM 563 N N . GLU A 1 71 ? -16.554 5.622 18.724 1.00 93.38 71 GLU A N 1
ATOM 564 C CA . GLU A 1 71 ? -16.787 5.766 20.166 1.00 93.38 71 GLU A CA 1
ATOM 565 C C . GLU A 1 71 ? -17.550 7.056 20.501 1.00 93.38 71 GLU A C 1
ATOM 567 O O . GLU A 1 71 ? -18.479 7.028 21.308 1.00 93.38 71 GLU A O 1
ATOM 572 N N . GLU A 1 72 ? -17.252 8.171 19.825 1.00 93.31 72 GLU A N 1
ATOM 573 C CA . GLU A 1 72 ? -18.024 9.414 19.971 1.00 93.31 72 GLU A CA 1
ATOM 574 C C . GLU A 1 72 ? -19.487 9.249 19.528 1.00 93.31 72 GLU A C 1
ATOM 576 O O . GLU A 1 72 ? -20.395 9.771 20.179 1.00 93.31 72 GLU A O 1
ATOM 581 N N . LEU A 1 73 ? -19.740 8.524 18.434 1.00 91.31 73 LEU A N 1
ATOM 582 C CA . LEU A 1 73 ? -21.098 8.240 17.964 1.00 91.31 73 LEU A CA 1
ATOM 583 C C . LEU A 1 73 ? -21.870 7.366 18.954 1.00 91.31 73 LEU A C 1
ATOM 585 O O . LEU A 1 73 ? -23.018 7.683 19.267 1.00 91.31 73 LEU A O 1
ATOM 589 N N . LYS A 1 74 ? -21.236 6.320 19.498 1.00 87.69 74 LYS A N 1
ATOM 590 C CA . LYS A 1 74 ? -21.838 5.482 20.544 1.00 87.69 74 LYS A CA 1
ATOM 591 C C . LYS A 1 74 ? -22.169 6.302 21.789 1.00 87.69 74 LYS A C 1
ATOM 593 O O . LYS A 1 74 ? -23.287 6.212 22.284 1.00 87.69 74 LYS A O 1
ATOM 598 N N . GLY A 1 75 ? -21.243 7.133 22.272 1.00 75.25 75 GLY A N 1
ATOM 599 C CA . GLY A 1 75 ? -21.479 8.005 23.430 1.00 75.25 75 GLY A CA 1
ATOM 600 C C . GLY A 1 75 ? -22.667 8.955 23.230 1.00 75.25 75 GLY A C 1
ATOM 601 O O . GLY A 1 75 ? -23.510 9.089 24.114 1.00 75.25 75 GLY A O 1
ATOM 602 N N . LYS A 1 76 ? -22.805 9.532 22.030 1.00 67.25 76 LYS A N 1
ATOM 603 C CA . LYS A 1 76 ? -23.934 10.410 21.668 1.00 67.25 76 LYS A CA 1
ATOM 604 C C . LYS A 1 76 ? -25.276 9.682 21.546 1.00 67.25 76 LYS A C 1
ATOM 606 O O . LYS A 1 76 ? -26.318 10.299 21.761 1.00 67.25 76 LYS A O 1
ATOM 611 N N . GLU A 1 77 ? -25.293 8.398 21.186 1.00 62.03 77 GLU A N 1
ATOM 612 C CA . GLU A 1 77 ? -26.522 7.592 21.234 1.00 62.03 77 GLU A CA 1
ATOM 613 C C . GLU A 1 77 ? -26.979 7.313 22.669 1.00 62.03 77 GLU A C 1
ATOM 615 O O . GLU A 1 77 ? -28.185 7.276 22.914 1.00 62.03 77 GLU A O 1
ATOM 620 N N . TYR A 1 78 ? -26.047 7.157 23.616 1.00 57.28 78 TYR A N 1
ATOM 621 C CA . TYR A 1 78 ? -26.384 7.013 25.035 1.00 57.28 78 TYR A CA 1
ATOM 622 C C . TYR A 1 78 ? -26.993 8.300 25.605 1.00 57.28 78 TYR A C 1
ATOM 624 O O . TYR A 1 78 ? -28.029 8.224 26.255 1.00 57.28 78 TYR A O 1
ATOM 632 N N . GLU A 1 79 ? -26.438 9.477 25.301 1.00 59.44 79 GLU A N 1
ATOM 633 C CA . GLU A 1 79 ? -26.974 10.766 25.782 1.00 59.44 79 GLU A CA 1
ATOM 634 C C . GLU A 1 79 ? -28.360 11.123 25.222 1.00 59.44 79 GLU A C 1
ATOM 636 O O . GLU A 1 79 ? -29.088 11.875 25.851 1.00 59.44 79 GLU A O 1
ATOM 641 N N . LYS A 1 80 ? -28.752 10.593 24.056 1.00 59.38 80 LYS A N 1
ATOM 642 C CA . LYS A 1 80 ? -30.091 10.823 23.474 1.00 59.38 80 LYS A CA 1
ATOM 643 C C . LYS A 1 80 ? -31.188 9.911 24.032 1.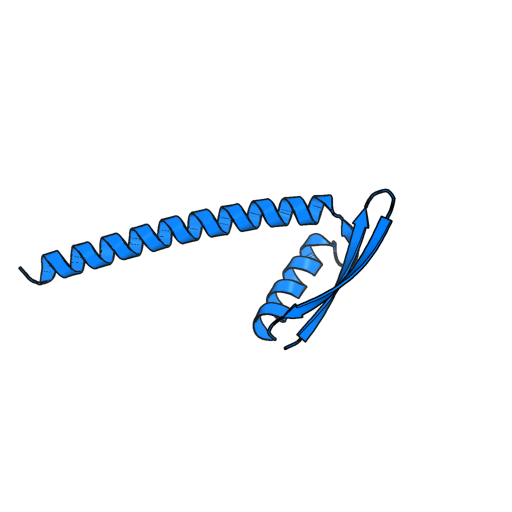00 59.38 80 LYS A C 1
ATOM 645 O O . LYS A 1 80 ? -32.358 10.128 23.721 1.00 59.38 80 LYS A O 1
ATOM 650 N N . ARG A 1 81 ? -30.825 8.840 24.743 1.00 56.16 81 ARG A N 1
ATOM 651 C CA . ARG A 1 81 ? -31.773 7.853 25.298 1.00 56.16 81 ARG A CA 1
ATOM 652 C C . ARG A 1 81 ? -32.156 8.132 26.755 1.00 56.16 81 ARG A C 1
ATOM 654 O O . ARG A 1 81 ? -33.032 7.438 27.268 1.00 56.16 81 ARG A O 1
ATOM 661 N N . PHE A 1 82 ? -31.522 9.119 27.382 1.00 46.94 82 PHE A N 1
ATOM 662 C CA . PHE A 1 82 ? -31.836 9.653 28.708 1.00 46.94 82 PHE A CA 1
ATOM 663 C C . PHE A 1 82 ? -32.181 11.141 28.596 1.00 46.94 82 PHE A C 1
ATOM 665 O O . PHE A 1 82 ? -32.768 11.664 29.567 1.00 46.94 82 PHE A O 1
#

Organism: NCBI:txid1032069

Nearest PDB structures (foldseek):
  4kgr-assembly6_F  TM=5.086E-01  e=7.577E-01  unclassified
  2jwu-assembly1_A  TM=4.299E-01  e=4.159E-01  synthetic construct
  2lhe-assembly1_A  TM=4.700E-01  e=8.099E-01  synthetic construct
  2c60-assembly1_A  TM=5.120E-01  e=2.352E+00  Homo sapiens
  5nbc-assembly1_D  TM=3.176E-01  e=4.009E+00  Francisella tularensis

pLDDT: mean 85.82, std 10.83, range [46.94, 98.06]

Secondary structure (DSSP, 8-state):
-EEEEEEEEETTEEEEEEEEE-HHHHHHHHHHHHHHTTTSSEEEHHHHHHHHHHHHHHHHHHHHHHHHHHHHHHHHHHHT--

Radius of gyration: 19.25 Å; Cα contacts (8 Å, |Δi|>4): 68; chains: 1; bounding box: 54×22×45 Å

Solvent-accessible surface area (backbone atoms only — not comparable to full-atom values): 4638 Å² total; per-residue (Å²): 112,37,76,47,79,44,35,38,31,53,104,88,50,74,49,76,45,79,46,80,39,49,56,71,57,44,60,54,51,52,52,53,48,38,67,70,18,79,67,69,61,51,30,44,53,67,58,53,50,53,50,49,53,51,52,53,51,52,52,50,51,53,51,54,51,51,52,51,54,51,52,54,52,53,53,55,54,55,65,73,75,108

Mean predicted aligned error: 7.4 Å

=== Feature glossary ===
Legend for the data blocks above and below:

— What the protein is —

Sequence gives the chain of amino acids in standard one-letter code (A=alanine, C=cysteine, …, Y=tyrosine), read N→C. It is the only feature that is directly encoded by the gene; all structural features are derived from the folded form of this sequence.

The annotation block draws on four external resources. InterPro: which protein families and domains the sequence belongs to. GO: standardized terms for what the protein does, what process it participates in, and where in the cell it acts. CATH: which structural fold it has in the CATH hierarchy. Organism: the species of origin.

— Where its atoms are —

Atomic coordinates in PDBx/mmCIF format — the same representation the Protein Data Bank distributes. Each line of the _atom_site loop places one backbone atom in Cartesian space (units: ångströms, origin: arbitrary).

Six rendered views show the 3D structure from the faces of a cube — i.e. along ±x, ±y, ±z. Rendering representation is drawn randomly per protein from cartoon (secondary-structure ribbons), sticks (backbone bonds), or molecular surface; coloring is either N→C rainbow (blue at the N-terminus through red at the C-terminus) or one color per chain.

— Local backbone conformation —

DSSP 8-state secondary structure assigns each residue one of H (α-helix), G (3₁₀-helix), I (π-helix), E (extended β-strand), B (isolated β-bridge), T (hydrogen-bonded turn), S (bend), or '-' (coil). The assignment is computed from backbone hydrogen-bond geometry via the Kabsch–Sander algorithm.

P-SEA three-state annotation labels each residue as helix, strand, or coil based purely on the geometry of the Cα trace. It serves as a fallback when the full backbone (and thus DSSP) is unavailable.

φ (phi) and ψ (psi) are the two rotatable backbone dihedrals per residue: φ is the C(i-1)–N–Cα–C torsion, ψ is the N–Cα–C–N(i+1) torsion, both in degrees on (−180°, 180°]. α-helical residues cluster near (−60°, −45°); β-strand residues near (−120°, +130°). A Ramachandran plot is simply a scatter of (φ, ψ) for every residue.

— Global shape and packing —

Radius of gyration (Rg) is the root-mean-square distance of Cα atoms from their centroid — a single number for overall size and compactness. A globular domain of N residues has Rg ≈ 2.2·N^0.38 Å; an extended or disordered chain has a much larger Rg. The Cα contact count is the number of residue pairs whose Cα atoms are within 8 Å and are more than four positions apart in sequence — a standard proxy for tertiary packing density. The bounding box is the smallest axis-aligned box enclosing all Cα atoms.

Accessible surface area quantifies burial. A residue with SASA near zero is packed into the hydrophobic core; one with SASA >100 Å² sits on the surface. Computed here via the Shrake–Rupley numerical algorithm with a 1.4 Å probe.

The contact map is a binary N×N matrix image: pixel (i, j) is dark where Cα_i and Cα_j are within 8 Å and |i−j|>4. Because the |i−j|>4 filter removes local helical contacts, off-diagonal stripes parallel to the main diagonal indicate parallel β-sheets; stripes perpendicular to it indicate antiparallel β-sheets. The Ramachandran plot scatters every residue's (φ, ψ) pair against the sterically allowed regions. The PAE heatmap renders the predicted-aligned-error matrix.

— Structural neighborhood —

A 3Di character summarizes, for e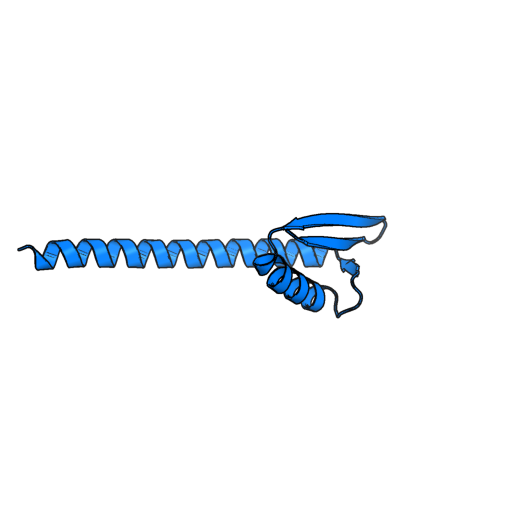ach residue, the relative orientation of the Cα frame of its nearest spatial neighbor. Because it encodes fold topology rather than chemistry, 3Di alignments detect remote structural similarity that sequence alignment misses.

Structural nearest neighbors (via Foldseek easy-search vs the PDB). Reported per hit: target PDB id, E-value, and alignment TM-score. A TM-score above ~0.5 is the conventional threshold for 'same fold'.

— Confidence and disorder —

For AlphaFold models, the B-factor field carries pLDDT — the model's own estimate of local accuracy on a 0–100 scale. Regions with pLDDT<50 should be treated as essentially unmodeled; they often correspond to intrinsically disordered segments.

B-factor (Debye–Waller factor) reflects atomic displacement in the crystal lattice. It is an experimental observable (units Å²), not a prediction; low values mean the atom is pinned down, high values mean it moves or is heterogeneous across the crystal.

Predicted Aligned Error (PAE) is an AlphaFold confidence matrix: entry (i, j) is the expected error in the position of residue j, in ångströms, when the prediction is superimposed on the true structure at residue i. Low PAE within a block of residues means that block is internally rigid and well-predicted; high PAE between two blocks means their relative placement is uncertain even if each block individually is confident.